Protein AF-A0A3A9JJL9-F1 (afdb_monomer_lite)

Sequence (93 aa):
MEMDNRQTGIRVTLQGADDVAVEAAAEELKQRLGSRFAVLTRRRRRDGSELVLTATLMASTTASVDAAATDLIDLIYAHQAREGREPPRRDAA

pLDDT: mean 76.42, std 17.79, range [40.25, 96.75]

Foldseek 3Di:
DPPPQPFDKDKDKFKDQDPVVSVVVLVVCCVVQPPQKDWDDWDQPPVNRMIMTIMIGGDGPVVVVVVVVVVVVVVVVVVVVVVVPDDPPPDDD

Radius of gyration: 21.89 Å; chains: 1; bounding box: 72×21×58 Å

Secondary structure (DSSP, 8-state):
-------EEEEEEEEES-HHHHHHHHHHHHHHHGGGEEEEEEEE-TTSS-EEEEEEEEE-HHHHHHHHHHHHHHHHHHHHHHHT---------

Structure (mmCIF, N/CA/C/O backbone):
data_AF-A0A3A9JJL9-F1
#
_entry.id   AF-A0A3A9JJL9-F1
#
loop_
_atom_site.group_PDB
_atom_site.id
_atom_site.type_symbol
_atom_site.label_atom_id
_atom_site.label_alt_id
_atom_site.label_comp_id
_atom_site.label_asym_id
_atom_site.label_entity_id
_atom_site.label_seq_id
_atom_site.pdbx_PDB_ins_code
_atom_site.Cartn_x
_atom_site.Cartn_y
_atom_site.Cartn_z
_atom_site.occupancy
_atom_site.B_iso_or_equiv
_atom_site.auth_seq_id
_atom_site.auth_comp_id
_atom_site.auth_asym_id
_atom_site.auth_atom_id
_atom_site.pdbx_PDB_model_num
ATOM 1 N N . MET A 1 1 ? -19.206 -8.286 30.581 1.00 40.25 1 MET A N 1
ATOM 2 C CA . MET A 1 1 ? -18.643 -9.061 29.458 1.00 40.25 1 MET A CA 1
ATOM 3 C C . MET A 1 1 ? -17.963 -8.068 28.543 1.00 40.25 1 MET A C 1
ATOM 5 O O . MET A 1 1 ? -18.620 -7.444 27.722 1.00 40.25 1 MET A O 1
ATOM 9 N N . GLU A 1 2 ? -16.681 -7.834 28.793 1.00 45.53 2 GLU A N 1
ATOM 10 C CA . GLU A 1 2 ? -15.830 -7.006 27.947 1.00 45.53 2 GLU A CA 1
ATOM 11 C C . GLU A 1 2 ? -15.541 -7.836 26.696 1.00 45.53 2 GLU A C 1
ATOM 13 O O . GLU A 1 2 ? -14.881 -8.871 26.770 1.00 45.53 2 GLU A O 1
ATOM 18 N N . MET A 1 3 ? -16.171 -7.492 25.574 1.00 45.94 3 MET A N 1
ATOM 19 C CA . MET A 1 3 ? -15.834 -8.123 24.306 1.00 45.94 3 MET A CA 1
ATOM 20 C C . MET A 1 3 ? -14.480 -7.563 23.894 1.00 45.94 3 MET A C 1
ATOM 22 O O . MET A 1 3 ? -14.414 -6.447 23.387 1.00 45.94 3 MET A O 1
ATOM 26 N N . ASP A 1 4 ? -13.419 -8.324 24.175 1.00 48.22 4 ASP A N 1
ATOM 27 C CA . ASP A 1 4 ? -12.064 -8.109 23.675 1.00 48.22 4 ASP A CA 1
ATOM 28 C C . ASP A 1 4 ? -12.133 -7.670 22.210 1.00 48.22 4 ASP A C 1
ATOM 30 O O . ASP A 1 4 ? -12.385 -8.466 21.298 1.00 48.22 4 ASP A O 1
ATOM 34 N N . ASN A 1 5 ? -11.946 -6.371 21.991 1.00 52.56 5 ASN A N 1
ATOM 35 C CA . ASN A 1 5 ? -11.842 -5.764 20.680 1.00 52.56 5 ASN A CA 1
ATOM 36 C C . ASN A 1 5 ? -10.494 -6.201 20.098 1.00 52.56 5 ASN A C 1
ATOM 38 O O . ASN A 1 5 ? -9.515 -5.461 20.151 1.00 52.56 5 ASN A O 1
ATOM 42 N N . ARG A 1 6 ? -10.420 -7.452 19.625 1.00 54.28 6 ARG A N 1
ATOM 43 C CA . ARG A 1 6 ? -9.219 -8.053 19.039 1.00 54.28 6 ARG A CA 1
ATOM 44 C C . ARG A 1 6 ? -8.886 -7.314 17.750 1.00 54.28 6 ARG A C 1
ATOM 46 O O . ARG A 1 6 ? -9.310 -7.702 16.663 1.00 54.28 6 ARG A O 1
ATOM 53 N N . GLN A 1 7 ? -8.139 -6.224 17.885 1.00 56.91 7 GLN A N 1
ATOM 54 C CA . GLN A 1 7 ? -7.540 -5.509 16.770 1.00 56.91 7 GLN A CA 1
ATOM 55 C C . GLN A 1 7 ? -6.625 -6.489 16.040 1.00 56.91 7 GLN A C 1
ATOM 57 O O . GLN A 1 7 ? -5.540 -6.825 16.512 1.00 56.91 7 GLN A O 1
ATOM 62 N N . THR A 1 8 ? -7.097 -7.001 14.908 1.00 66.62 8 THR A N 1
ATOM 63 C CA . THR A 1 8 ? -6.347 -7.969 14.113 1.00 66.62 8 THR A CA 1
ATOM 64 C C . THR A 1 8 ? -5.713 -7.193 12.966 1.00 66.62 8 THR A C 1
ATOM 66 O O . THR A 1 8 ? -6.411 -6.621 12.130 1.00 66.62 8 THR A O 1
ATOM 69 N N . GLY A 1 9 ? -4.384 -7.092 12.962 1.00 79.38 9 GLY A N 1
ATOM 70 C CA . GLY A 1 9 ? -3.651 -6.407 11.898 1.00 79.38 9 GLY A CA 1
ATOM 71 C C . GLY A 1 9 ? -3.575 -7.277 10.645 1.00 79.38 9 GLY A C 1
ATOM 72 O O . GLY A 1 9 ? -3.068 -8.397 10.700 1.00 79.38 9 GLY A O 1
ATOM 73 N N . ILE A 1 10 ? -4.053 -6.767 9.511 1.00 88.50 10 ILE A N 1
ATOM 74 C CA . ILE A 1 10 ? -3.918 -7.408 8.201 1.00 88.50 10 ILE A CA 1
ATOM 75 C C 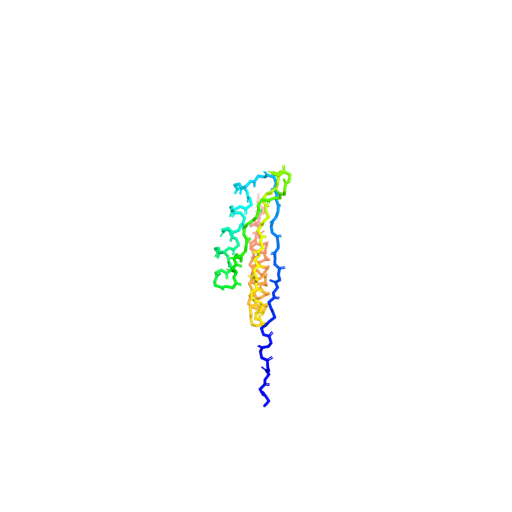. ILE A 1 10 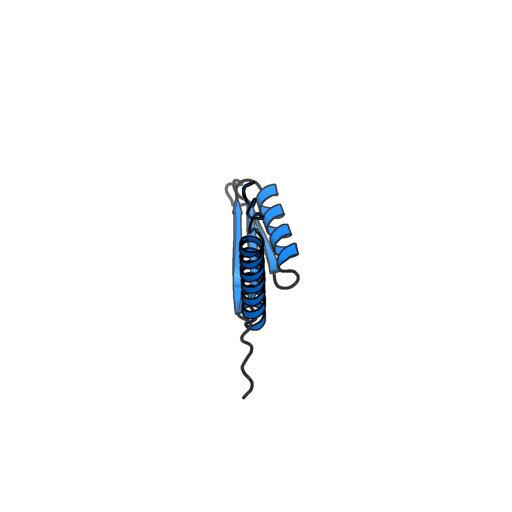? -2.625 -6.913 7.558 1.00 88.50 10 ILE A C 1
ATOM 77 O O . ILE A 1 10 ? -2.413 -5.712 7.401 1.00 88.50 10 ILE A O 1
ATOM 81 N N . ARG A 1 11 ? -1.759 -7.836 7.138 1.00 91.50 11 ARG A N 1
ATOM 82 C CA . ARG A 1 11 ? -0.565 -7.485 6.366 1.00 91.50 11 ARG A CA 1
ATOM 83 C C . ARG A 1 11 ? -0.924 -7.339 4.890 1.00 91.50 11 ARG A C 1
ATOM 85 O O . ARG A 1 11 ? -1.422 -8.278 4.281 1.00 91.50 11 ARG A O 1
ATOM 92 N N . VAL A 1 12 ? -0.606 -6.186 4.313 1.00 92.00 12 VAL A N 1
ATOM 93 C CA . VAL A 1 12 ? -0.820 -5.870 2.895 1.00 92.00 12 VAL A CA 1
ATOM 94 C C . VAL A 1 12 ? 0.536 -5.772 2.201 1.00 92.00 12 VAL A C 1
ATOM 96 O O . VAL A 1 12 ? 1.505 -5.275 2.779 1.00 92.00 12 VAL A O 1
ATOM 99 N N . THR A 1 13 ? 0.633 -6.271 0.971 1.00 95.75 13 THR A N 1
ATOM 100 C CA . THR A 1 13 ? 1.829 -6.124 0.131 1.00 95.75 13 THR A CA 1
ATOM 101 C C . THR A 1 13 ? 1.422 -5.564 -1.223 1.00 95.75 13 THR A C 1
ATOM 103 O O . THR A 1 13 ? 0.538 -6.120 -1.867 1.00 95.75 13 THR A O 1
ATOM 106 N N . LEU A 1 14 ? 2.062 -4.471 -1.635 1.00 95.56 14 LEU A N 1
ATOM 107 C CA . LEU A 1 14 ? 1.935 -3.894 -2.971 1.00 95.56 14 LEU A CA 1
ATOM 108 C C . LEU A 1 14 ? 3.240 -4.157 -3.709 1.00 95.56 14 LEU A C 1
ATOM 110 O O . LEU A 1 14 ? 4.314 -3.928 -3.149 1.00 95.56 14 LEU A O 1
ATOM 114 N N . GLN A 1 15 ? 3.150 -4.655 -4.935 1.00 95.75 15 GLN A N 1
ATOM 115 C CA . GLN A 1 15 ? 4.319 -4.959 -5.747 1.00 95.75 15 GLN A CA 1
ATOM 116 C C . GLN A 1 15 ? 4.057 -4.645 -7.214 1.00 95.75 15 GLN A C 1
ATOM 118 O O . GLN A 1 15 ? 2.944 -4.847 -7.700 1.00 95.75 15 GLN A O 1
ATOM 123 N N . GLY A 1 16 ? 5.083 -4.171 -7.907 1.00 95.50 16 GLY A N 1
ATOM 124 C CA . GLY A 1 16 ? 5.003 -3.879 -9.330 1.00 95.50 16 GLY A CA 1
ATOM 125 C C . GLY A 1 16 ? 6.318 -3.355 -9.889 1.00 95.50 16 GLY A C 1
ATOM 126 O O . GLY A 1 16 ? 7.184 -2.896 -9.143 1.00 95.50 16 GLY A O 1
ATOM 127 N N . ALA A 1 17 ? 6.454 -3.441 -11.213 1.00 94.44 17 ALA A N 1
ATOM 128 C CA . ALA A 1 17 ? 7.634 -2.966 -11.933 1.00 94.44 17 ALA A CA 1
ATOM 129 C C . ALA A 1 17 ? 7.677 -1.440 -12.110 1.00 94.44 17 ALA A C 1
ATOM 131 O O . ALA A 1 17 ? 8.748 -0.870 -12.308 1.00 94.44 17 ALA A O 1
ATOM 132 N N . ASP A 1 18 ? 6.518 -0.785 -12.026 1.00 95.25 18 ASP A N 1
ATOM 133 C CA . ASP A 1 18 ? 6.396 0.669 -12.041 1.00 95.25 18 ASP A CA 1
ATOM 134 C C . ASP A 1 18 ? 6.323 1.199 -10.603 1.00 95.25 18 ASP A C 1
ATOM 136 O O . ASP A 1 18 ? 5.296 1.095 -9.927 1.00 95.25 18 ASP A O 1
ATOM 140 N N . ASP A 1 19 ? 7.433 1.769 -10.136 1.00 94.31 19 ASP A N 1
ATOM 141 C CA . ASP A 1 19 ? 7.551 2.380 -8.813 1.00 94.31 19 ASP A CA 1
ATOM 142 C C . ASP A 1 19 ? 6.498 3.472 -8.567 1.00 94.31 19 ASP A C 1
ATOM 144 O O . ASP A 1 19 ? 5.967 3.578 -7.460 1.00 94.31 19 ASP A O 1
ATOM 148 N N . VAL A 1 20 ? 6.177 4.273 -9.588 1.00 95.19 20 VAL A N 1
ATOM 149 C CA . VAL A 1 20 ? 5.237 5.393 -9.465 1.00 95.19 20 VAL A CA 1
ATOM 150 C C . VAL A 1 20 ? 3.827 4.861 -9.262 1.00 95.19 20 VAL A C 1
ATOM 152 O O . VAL A 1 20 ? 3.116 5.342 -8.382 1.00 95.19 20 VAL A O 1
ATOM 155 N N . ALA A 1 21 ? 3.436 3.834 -10.018 1.00 96.06 21 ALA A N 1
ATOM 156 C CA . ALA A 1 21 ? 2.133 3.196 -9.857 1.00 96.06 21 ALA A CA 1
ATOM 157 C C . ALA A 1 21 ? 1.977 2.547 -8.470 1.00 96.06 21 ALA A C 1
ATOM 159 O O . ALA A 1 21 ? 0.922 2.656 -7.844 1.00 96.06 21 ALA A O 1
ATOM 160 N N . VAL A 1 22 ? 3.035 1.904 -7.964 1.00 96.25 22 VAL A N 1
ATOM 161 C CA . VAL A 1 22 ? 3.026 1.245 -6.648 1.00 96.25 22 VAL A CA 1
ATOM 162 C C . VAL A 1 22 ? 2.910 2.262 -5.504 1.00 96.25 22 VAL A C 1
ATOM 164 O O . VAL A 1 22 ? 2.123 2.049 -4.579 1.00 96.25 22 VAL A O 1
ATOM 167 N N . GLU A 1 23 ? 3.643 3.376 -5.559 1.00 95.94 23 GLU A N 1
ATOM 168 C CA . GLU A 1 23 ? 3.528 4.447 -4.556 1.00 95.94 23 GLU A CA 1
ATOM 169 C C . GLU A 1 23 ? 2.188 5.192 -4.663 1.00 95.94 23 GLU A C 1
ATOM 171 O O . GLU A 1 23 ? 1.570 5.482 -3.639 1.00 95.94 23 GLU A O 1
ATOM 176 N N . ALA A 1 24 ? 1.685 5.441 -5.878 1.00 96.75 24 ALA A N 1
ATOM 177 C CA . ALA A 1 24 ? 0.374 6.056 -6.081 1.00 96.75 24 ALA A CA 1
ATOM 178 C C . ALA A 1 24 ? -0.752 5.201 -5.479 1.00 96.75 24 ALA A C 1
ATOM 180 O O . ALA A 1 24 ? -1.605 5.725 -4.764 1.00 96.75 24 ALA A O 1
ATOM 181 N N . ALA A 1 25 ? -0.710 3.880 -5.681 1.00 95.38 25 ALA A N 1
ATOM 182 C CA . ALA A 1 25 ? -1.656 2.957 -5.062 1.00 95.38 25 ALA A CA 1
ATOM 183 C C . ALA A 1 25 ? -1.560 2.975 -3.526 1.00 95.38 25 ALA A C 1
ATOM 185 O O . ALA A 1 25 ? -2.577 2.930 -2.833 1.00 95.38 25 ALA A O 1
ATOM 186 N N . ALA A 1 26 ? -0.348 3.064 -2.968 1.00 95.31 26 ALA A N 1
ATOM 187 C CA . ALA A 1 26 ? -0.164 3.172 -1.522 1.00 95.31 26 ALA A CA 1
ATOM 188 C C . ALA A 1 26 ? -0.741 4.479 -0.957 1.00 95.31 26 ALA A C 1
ATOM 190 O O . ALA A 1 26 ? -1.361 4.462 0.109 1.00 95.31 26 ALA A O 1
ATOM 191 N N . GLU A 1 27 ? -0.563 5.598 -1.661 1.00 95.44 27 GLU A N 1
ATOM 192 C CA . GLU A 1 27 ? -1.115 6.891 -1.260 1.00 95.44 27 GLU A CA 1
ATOM 193 C C . GLU A 1 27 ? -2.643 6.908 -1.381 1.00 95.44 27 GLU A C 1
ATOM 195 O O . GLU A 1 27 ? -3.321 7.371 -0.468 1.00 95.44 27 GLU A O 1
ATOM 200 N N . GLU A 1 28 ? -3.209 6.314 -2.433 1.00 95.06 28 GLU A N 1
ATOM 201 C CA . GLU A 1 28 ? -4.659 6.146 -2.577 1.00 95.06 28 GLU A CA 1
ATOM 202 C C . GLU A 1 28 ? -5.248 5.322 -1.420 1.00 95.06 28 GLU A C 1
ATOM 204 O O . GLU A 1 28 ? -6.251 5.710 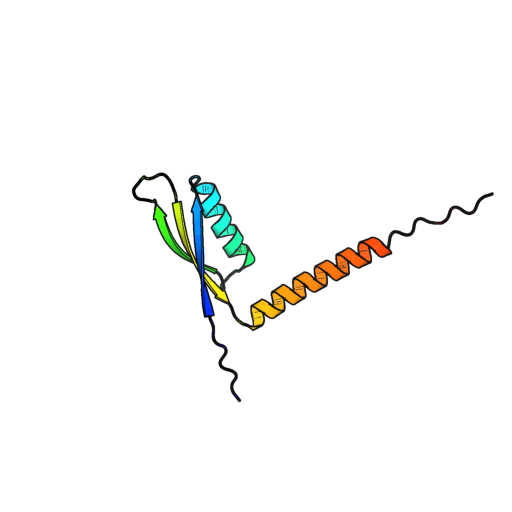-0.813 1.00 95.06 28 GLU A O 1
ATOM 209 N N . LEU A 1 29 ? -4.597 4.216 -1.043 1.00 92.69 29 LEU A N 1
ATOM 210 C CA . LEU A 1 29 ? -5.007 3.418 0.115 1.00 92.69 29 LEU A CA 1
ATOM 211 C C . LEU A 1 29 ? -4.911 4.213 1.417 1.00 92.69 29 LEU A C 1
ATOM 213 O O . LEU A 1 29 ? -5.805 4.124 2.257 1.00 92.69 29 LEU A O 1
ATOM 217 N N . LYS A 1 30 ? -3.866 5.022 1.586 1.00 89.94 30 LYS A N 1
ATOM 218 C CA . LYS A 1 30 ? -3.711 5.895 2.751 1.00 89.94 30 LYS A CA 1
ATOM 219 C C . LYS A 1 30 ? -4.789 6.979 2.805 1.00 89.94 30 LYS A C 1
ATOM 221 O O . LYS A 1 30 ? -5.308 7.246 3.884 1.00 89.94 30 LYS A O 1
ATOM 226 N N . GLN A 1 31 ? -5.167 7.566 1.671 1.00 88.56 31 GLN A N 1
ATOM 227 C CA . GLN A 1 31 ? -6.251 8.550 1.591 1.00 88.56 31 GLN A CA 1
ATOM 228 C C . GLN A 1 31 ? -7.606 7.933 1.953 1.00 88.56 31 GLN A C 1
ATOM 230 O O . GLN A 1 31 ? -8.378 8.542 2.688 1.00 88.56 31 GLN A O 1
ATOM 235 N N . ARG A 1 32 ? -7.879 6.707 1.488 1.00 89.00 32 ARG A N 1
ATOM 236 C CA . ARG A 1 32 ? -9.145 6.003 1.752 1.00 89.00 32 ARG A CA 1
ATOM 237 C C . ARG A 1 32 ? -9.253 5.453 3.170 1.00 89.00 32 ARG A C 1
ATOM 239 O O . ARG A 1 32 ? -10.325 5.478 3.764 1.00 89.00 32 ARG A O 1
ATOM 246 N N . LEU A 1 33 ? -8.159 4.914 3.703 1.00 87.12 33 LEU A N 1
ATOM 247 C CA . LEU A 1 33 ? -8.154 4.162 4.963 1.00 87.12 33 LEU A CA 1
ATOM 248 C C . LEU A 1 33 ? -7.624 4.989 6.143 1.00 87.12 33 LEU A C 1
ATOM 250 O O . LEU A 1 33 ? -7.773 4.588 7.301 1.00 87.12 33 LEU A O 1
ATOM 254 N N . GLY A 1 34 ? -7.013 6.141 5.866 1.00 87.62 34 GLY A N 1
ATOM 255 C CA . GLY A 1 34 ? -6.496 7.066 6.864 1.00 87.62 34 GLY A CA 1
ATOM 256 C C . GLY A 1 34 ? -5.518 6.392 7.823 1.00 87.62 34 GLY A C 1
ATOM 257 O O . GLY A 1 34 ? -4.630 5.639 7.425 1.00 87.62 34 GLY A O 1
ATOM 258 N N . SER A 1 35 ? -5.715 6.628 9.121 1.00 85.25 35 SER A N 1
ATOM 259 C CA . SER A 1 35 ? -4.876 6.087 10.199 1.00 85.25 35 SER A CA 1
ATOM 260 C C . SER A 1 35 ? -4.917 4.562 10.337 1.00 85.25 35 SER A C 1
ATOM 262 O O . SER A 1 35 ? -4.120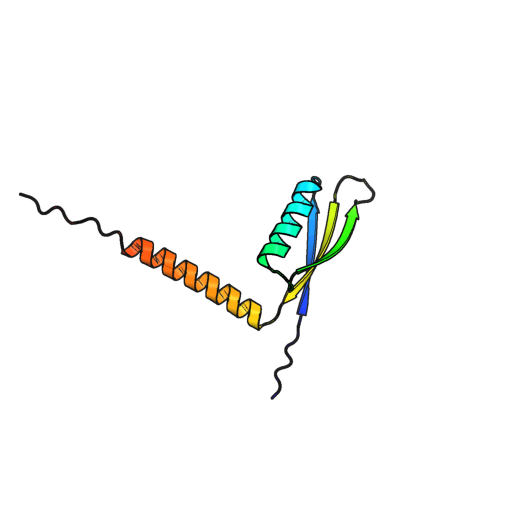 3.998 11.086 1.00 85.25 35 SER A O 1
ATOM 264 N N . ARG A 1 36 ? -5.822 3.875 9.626 1.00 87.56 36 ARG A N 1
ATOM 265 C CA . ARG A 1 36 ? -5.906 2.411 9.643 1.00 87.56 36 ARG A CA 1
ATOM 266 C C . ARG A 1 36 ? -4.844 1.765 8.762 1.00 87.56 36 ARG A C 1
ATOM 268 O O . ARG A 1 36 ? -4.542 0.600 8.985 1.00 87.56 36 ARG A O 1
ATOM 275 N N . PHE A 1 37 ? -4.275 2.484 7.795 1.00 90.69 37 PHE A N 1
ATOM 276 C CA . PHE A 1 37 ? -3.275 1.958 6.870 1.00 90.69 37 PHE A CA 1
ATOM 277 C C . PHE A 1 37 ? -1.908 2.604 7.103 1.00 90.69 37 PHE A C 1
ATOM 279 O O . PHE A 1 37 ? -1.776 3.827 7.111 1.00 90.69 37 PHE A O 1
ATOM 286 N N . ALA A 1 38 ? -0.869 1.782 7.252 1.00 91.44 38 ALA A N 1
ATOM 287 C CA . ALA A 1 38 ? 0.497 2.263 7.433 1.00 91.44 38 ALA A CA 1
ATOM 288 C C . ALA A 1 38 ? 1.504 1.415 6.652 1.00 91.44 38 ALA A C 1
ATOM 290 O O . ALA A 1 38 ? 1.614 0.207 6.861 1.00 91.44 38 ALA A O 1
ATOM 291 N N . VAL A 1 39 ? 2.286 2.062 5.783 1.00 93.50 39 VAL A N 1
ATOM 292 C CA . VAL A 1 39 ? 3.426 1.437 5.099 1.00 93.50 39 VAL A CA 1
ATOM 293 C C . VAL A 1 39 ? 4.572 1.267 6.095 1.00 93.50 39 VAL A C 1
ATOM 295 O O . VAL A 1 39 ? 5.021 2.235 6.703 1.00 93.50 39 VAL A O 1
ATOM 298 N N . LEU A 1 40 ? 5.052 0.034 6.246 1.00 93.25 40 LEU A N 1
ATOM 299 C CA . LEU A 1 40 ? 6.106 -0.347 7.186 1.00 93.25 40 LEU A CA 1
ATOM 300 C C . LEU A 1 40 ? 7.478 -0.406 6.518 1.00 93.25 40 LEU A C 1
ATOM 302 O O . LEU A 1 40 ? 8.465 0.069 7.070 1.00 93.25 40 LEU A O 1
ATOM 306 N N . THR A 1 41 ? 7.560 -1.020 5.335 1.00 94.25 41 THR A N 1
ATOM 307 C CA . THR A 1 41 ? 8.834 -1.167 4.621 1.00 94.25 41 THR A CA 1
ATOM 308 C C . THR A 1 41 ? 8.667 -0.924 3.140 1.00 94.25 41 THR A C 1
ATOM 310 O O . THR A 1 41 ? 7.719 -1.438 2.546 1.00 94.25 41 THR A O 1
ATOM 313 N N . ARG A 1 42 ? 9.646 -0.235 2.554 1.00 95.94 42 ARG A N 1
ATOM 314 C CA . ARG A 1 42 ? 9.796 -0.055 1.110 1.00 95.94 42 ARG A CA 1
ATOM 315 C C . ARG A 1 42 ? 11.081 -0.727 0.666 1.00 95.94 42 ARG A C 1
ATOM 317 O O . ARG A 1 42 ? 12.123 -0.498 1.278 1.00 95.94 42 ARG A O 1
ATOM 324 N N . ARG A 1 43 ? 11.009 -1.607 -0.326 1.00 94.38 43 ARG A N 1
ATOM 325 C CA . ARG A 1 43 ? 12.166 -2.390 -0.768 1.00 94.38 43 ARG A CA 1
ATOM 326 C C . ARG A 1 43 ? 12.108 -2.556 -2.267 1.00 94.38 43 ARG A C 1
ATOM 328 O O . ARG A 1 43 ? 11.069 -2.934 -2.791 1.00 94.38 43 ARG A O 1
ATOM 335 N N . ARG A 1 44 ? 13.237 -2.368 -2.934 1.00 92.00 44 ARG A N 1
ATOM 336 C CA . ARG A 1 44 ? 13.395 -2.834 -4.306 1.00 92.00 44 ARG A CA 1
ATOM 337 C C . ARG A 1 44 ? 13.852 -4.290 -4.277 1.00 92.00 44 ARG A C 1
ATOM 339 O O . ARG A 1 44 ? 14.667 -4.652 -3.420 1.00 92.00 44 ARG A O 1
ATOM 346 N N . ARG A 1 45 ? 13.305 -5.150 -5.141 1.00 89.31 45 ARG A N 1
ATOM 347 C CA . ARG A 1 45 ? 13.810 -6.526 -5.267 1.00 89.31 45 ARG A CA 1
ATOM 348 C C . ARG A 1 45 ? 15.289 -6.514 -5.667 1.00 89.31 45 ARG A C 1
ATOM 350 O O . ARG A 1 45 ? 15.792 -5.542 -6.224 1.00 89.31 45 ARG A O 1
ATOM 357 N N . ARG A 1 46 ? 15.996 -7.614 -5.374 1.00 85.75 46 ARG A N 1
ATOM 358 C CA . ARG A 1 46 ? 17.439 -7.749 -5.663 1.00 85.75 46 ARG A CA 1
ATOM 359 C C . ARG A 1 46 ? 17.780 -7.650 -7.148 1.00 85.75 46 ARG A C 1
ATOM 361 O O . ARG A 1 46 ? 18.888 -7.253 -7.474 1.00 85.75 46 ARG A O 1
ATOM 368 N N . ASP A 1 47 ? 16.851 -8.034 -8.011 1.00 87.12 47 ASP A N 1
ATOM 369 C CA . ASP A 1 47 ? 16.947 -7.905 -9.468 1.00 87.12 47 ASP A CA 1
ATOM 370 C C . ASP A 1 47 ? 16.698 -6.466 -9.959 1.00 87.12 47 ASP A C 1
ATOM 372 O O . ASP A 1 47 ? 16.889 -6.178 -11.135 1.00 87.12 47 ASP A O 1
ATOM 376 N N . GLY A 1 48 ? 16.285 -5.552 -9.074 1.00 83.31 48 GLY A N 1
ATOM 377 C CA . GLY A 1 48 ? 15.955 -4.173 -9.413 1.00 83.31 48 GLY A CA 1
ATOM 378 C C . GLY A 1 48 ? 14.613 -4.007 -10.129 1.00 83.31 48 GLY A C 1
ATOM 379 O O . GLY A 1 48 ? 14.204 -2.869 -10.361 1.00 83.31 48 GLY A O 1
ATOM 380 N N . SER A 1 49 ? 13.913 -5.094 -10.464 1.00 89.31 49 SER A N 1
ATOM 381 C CA . SER A 1 49 ? 12.795 -5.041 -11.407 1.00 89.31 49 SER A CA 1
ATOM 382 C C . SER A 1 49 ? 11.480 -4.618 -10.775 1.00 89.31 49 SER A C 1
ATOM 384 O O . SER A 1 49 ? 10.595 -4.196 -11.504 1.00 89.31 49 SER A O 1
ATOM 386 N N . GLU A 1 50 ? 11.338 -4.723 -9.452 1.00 93.62 50 GLU A N 1
ATOM 387 C CA . GLU A 1 50 ? 10.075 -4.442 -8.764 1.00 93.62 50 GLU A CA 1
ATOM 388 C C . GLU A 1 50 ? 10.272 -3.664 -7.463 1.00 93.62 50 GLU A C 1
ATOM 390 O O . GLU A 1 50 ? 11.147 -3.985 -6.646 1.00 93.62 50 GLU A O 1
ATOM 395 N N . LEU A 1 51 ? 9.399 -2.680 -7.241 1.00 95.44 51 LEU A N 1
ATOM 396 C CA . LEU A 1 51 ? 9.190 -2.067 -5.937 1.00 95.44 51 LEU A CA 1
ATOM 397 C C . LEU A 1 51 ? 8.196 -2.915 -5.145 1.00 95.44 51 LEU A C 1
ATOM 399 O O . LEU A 1 51 ? 7.130 -3.266 -5.642 1.00 95.44 51 LEU A O 1
ATOM 403 N N . VAL A 1 52 ? 8.540 -3.221 -3.897 1.00 96.25 52 VAL A N 1
ATOM 404 C CA . VAL A 1 52 ? 7.704 -3.959 -2.953 1.00 96.25 52 VAL A CA 1
ATOM 405 C C . VAL A 1 52 ? 7.490 -3.110 -1.704 1.00 96.25 52 VAL A C 1
ATOM 407 O O . VAL A 1 52 ? 8.426 -2.820 -0.949 1.00 96.25 52 VAL A O 1
ATOM 410 N N . LEU A 1 53 ? 6.236 -2.749 -1.456 1.00 96.75 53 LEU 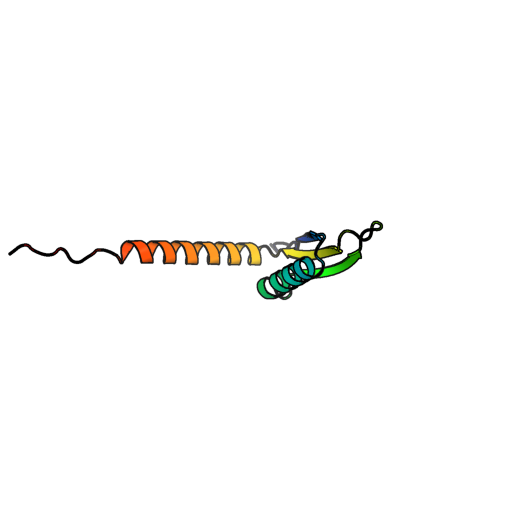A N 1
ATOM 411 C CA . LEU A 1 53 ? 5.791 -2.073 -0.245 1.00 96.75 53 LEU A CA 1
ATOM 412 C C . LEU A 1 53 ? 5.081 -3.081 0.655 1.00 96.75 53 LEU A C 1
ATOM 414 O O . LEU A 1 53 ? 4.172 -3.787 0.229 1.00 96.75 53 LEU A O 1
ATOM 418 N N . THR A 1 54 ? 5.478 -3.150 1.922 1.00 95.50 54 THR A N 1
ATOM 419 C CA . THR A 1 54 ? 4.734 -3.886 2.954 1.00 95.50 54 THR A CA 1
ATOM 420 C C . THR A 1 54 ? 4.039 -2.884 3.855 1.00 95.50 54 THR A C 1
ATOM 422 O O . THR A 1 54 ? 4.696 -1.992 4.390 1.00 95.50 54 THR A O 1
ATOM 425 N N . ALA A 1 55 ? 2.744 -3.070 4.067 1.00 93.00 55 ALA A N 1
ATOM 426 C CA . ALA A 1 55 ? 1.917 -2.244 4.927 1.00 93.00 55 ALA A CA 1
ATOM 427 C C . ALA A 1 55 ? 1.135 -3.098 5.933 1.00 93.00 55 ALA A C 1
ATOM 429 O O . ALA A 1 55 ? 1.007 -4.317 5.783 1.00 93.00 55 ALA A O 1
ATOM 430 N N . THR A 1 56 ? 0.615 -2.446 6.965 1.00 92.06 56 THR A N 1
ATOM 431 C CA . THR A 1 56 ? -0.377 -3.007 7.881 1.00 92.06 56 THR A CA 1
ATOM 432 C C . THR A 1 56 ? -1.687 -2.244 7.738 1.00 92.06 56 THR A C 1
ATOM 434 O O . THR A 1 56 ? -1.684 -1.022 7.579 1.00 92.06 56 THR A O 1
ATOM 437 N N . LEU A 1 57 ? -2.794 -2.975 7.786 1.00 89.44 57 LEU A N 1
ATOM 438 C CA . LEU A 1 57 ? -4.149 -2.458 7.847 1.00 89.44 57 LEU A CA 1
ATOM 439 C C . LEU A 1 57 ? -4.776 -2.899 9.169 1.00 89.44 57 LEU A C 1
ATOM 441 O O . LEU A 1 57 ? -4.938 -4.090 9.432 1.00 89.44 57 LEU A O 1
ATOM 445 N N . MET A 1 58 ? -5.143 -1.935 10.002 1.00 85.56 58 MET A N 1
ATOM 446 C CA . MET A 1 58 ? -5.852 -2.174 11.250 1.00 85.56 58 MET A CA 1
ATOM 447 C C . MET A 1 58 ? -7.320 -2.475 10.948 1.00 85.56 58 MET A C 1
ATOM 449 O O . MET A 1 58 ? -8.093 -1.566 10.639 1.00 85.56 58 MET A O 1
ATOM 453 N N . ALA A 1 59 ? -7.714 -3.743 11.060 1.00 70.06 59 ALA A N 1
ATOM 454 C CA . ALA A 1 59 ? -9.118 -4.122 11.040 1.00 70.06 59 ALA A CA 1
ATOM 455 C C . ALA A 1 59 ? -9.673 -4.033 12.469 1.00 70.06 59 ALA A C 1
ATOM 457 O O . ALA A 1 59 ? -9.341 -4.848 13.333 1.00 70.06 59 ALA A O 1
ATOM 458 N N . SER A 1 60 ? -10.503 -3.021 12.737 1.00 60.56 60 SER A N 1
ATOM 459 C CA . SER A 1 60 ? -11.433 -3.071 13.867 1.00 60.56 60 SER A CA 1
ATOM 460 C C . SER A 1 60 ? -12.743 -3.692 13.391 1.00 60.56 60 SER A C 1
ATOM 462 O O . SER A 1 60 ? -13.209 -3.397 12.291 1.00 60.56 60 SER A O 1
ATOM 464 N N . THR A 1 61 ? -13.370 -4.524 14.221 1.00 54.91 61 THR A N 1
ATOM 465 C CA . THR A 1 61 ? -14.692 -5.111 13.935 1.00 54.91 61 THR A CA 1
ATOM 466 C C . THR A 1 61 ? -15.745 -4.041 13.630 1.00 54.91 61 THR A C 1
ATOM 468 O O . THR A 1 61 ? -16.622 -4.259 12.804 1.00 54.91 61 THR A O 1
ATOM 471 N N . THR A 1 62 ? -15.613 -2.845 14.210 1.00 53.25 62 THR A N 1
ATOM 472 C CA . THR A 1 62 ? -16.450 -1.672 13.907 1.00 53.25 62 THR A CA 1
ATOM 473 C C . THR A 1 62 ? -16.209 -1.066 12.521 1.00 53.25 62 THR A C 1
ATOM 475 O O . THR A 1 62 ? -17.152 -0.576 11.912 1.00 53.25 62 THR A O 1
ATOM 478 N N . ALA A 1 63 ? -14.986 -1.120 11.984 1.00 52.28 63 ALA A N 1
ATOM 479 C CA . ALA A 1 63 ? -14.683 -0.611 10.644 1.00 52.28 63 ALA A CA 1
ATOM 480 C C . ALA A 1 63 ? -15.269 -1.507 9.542 1.00 52.28 63 ALA A C 1
ATOM 482 O O . ALA A 1 63 ? -15.694 -1.008 8.505 1.00 52.28 63 ALA A O 1
ATOM 483 N N . SER A 1 64 ? -15.328 -2.820 9.780 1.00 50.69 64 SER A N 1
ATOM 484 C CA . SER A 1 64 ? -15.992 -3.769 8.879 1.00 50.69 64 SER A CA 1
ATOM 485 C C . SER A 1 64 ? -17.505 -3.537 8.801 1.00 50.69 64 SER A C 1
ATOM 487 O O . SER A 1 64 ? -18.091 -3.717 7.739 1.00 50.69 64 SER A O 1
ATOM 489 N N . VAL A 1 65 ? -18.130 -3.102 9.903 1.00 52.19 65 VAL A N 1
ATOM 490 C CA . VAL A 1 65 ? -19.560 -2.746 9.941 1.00 52.19 65 VAL A CA 1
ATOM 491 C C . VAL A 1 65 ? -19.830 -1.445 9.177 1.00 52.19 65 VAL A C 1
ATOM 493 O O . VAL A 1 65 ? -20.812 -1.365 8.448 1.00 52.19 65 VAL A O 1
ATOM 496 N N . ASP A 1 66 ? -18.946 -0.454 9.291 1.00 53.34 66 ASP A N 1
ATOM 497 C CA . ASP A 1 66 ? -19.082 0.852 8.629 1.00 53.34 66 ASP A CA 1
ATOM 498 C C . ASP A 1 66 ? -18.938 0.767 7.095 1.00 53.34 66 ASP A C 1
ATOM 500 O O . ASP A 1 66 ? -19.727 1.352 6.350 1.00 53.34 66 ASP A O 1
ATOM 504 N N . ALA A 1 67 ? -17.992 -0.045 6.608 1.00 52.31 67 ALA A N 1
ATOM 505 C CA . ALA A 1 67 ? -17.837 -0.309 5.176 1.00 52.31 67 ALA A CA 1
ATOM 506 C C . ALA A 1 67 ? -19.062 -1.038 4.593 1.00 52.31 67 ALA A C 1
ATOM 508 O O . ALA A 1 67 ? -19.601 -0.615 3.575 1.00 52.31 67 ALA A O 1
ATOM 509 N N . ALA A 1 68 ? -19.570 -2.065 5.287 1.00 54.84 68 ALA A N 1
ATOM 510 C CA . ALA A 1 68 ? -20.784 -2.770 4.869 1.00 54.84 68 ALA A CA 1
ATOM 511 C C . ALA A 1 68 ? -22.030 -1.865 4.890 1.00 54.84 68 ALA A C 1
ATOM 513 O O . ALA A 1 68 ? -22.915 -2.008 4.047 1.00 54.84 68 ALA A O 1
ATOM 514 N N . ALA A 1 69 ? -22.104 -0.922 5.833 1.00 54.62 69 ALA A N 1
ATOM 515 C CA . ALA A 1 69 ? -23.173 0.070 5.876 1.00 54.62 69 ALA A CA 1
ATOM 516 C C . ALA A 1 69 ? -23.082 1.062 4.704 1.00 54.62 69 ALA A C 1
ATOM 518 O O . ALA A 1 69 ? -24.110 1.407 4.126 1.00 54.62 69 ALA A O 1
ATOM 519 N N . THR A 1 70 ? -21.871 1.474 4.318 1.00 57.06 70 THR A N 1
ATOM 520 C CA . THR A 1 70 ? -21.649 2.353 3.158 1.00 57.06 70 THR A CA 1
ATOM 521 C C . THR A 1 70 ? -22.041 1.658 1.852 1.00 57.06 70 THR A C 1
ATOM 523 O O . THR A 1 70 ? -22.831 2.210 1.090 1.00 57.06 70 THR A O 1
ATOM 526 N N . ASP A 1 71 ? -21.606 0.410 1.649 1.00 65.31 71 ASP A N 1
ATOM 527 C CA . ASP A 1 71 ? -21.981 -0.390 0.473 1.00 65.31 71 ASP A CA 1
ATOM 528 C C . ASP A 1 71 ? -23.508 -0.586 0.373 1.00 65.31 71 ASP A C 1
ATOM 530 O O . ASP A 1 71 ? -24.085 -0.559 -0.718 1.00 65.31 71 ASP A O 1
ATOM 534 N N . LEU A 1 72 ? -24.193 -0.750 1.513 1.00 60.53 72 LEU A N 1
ATOM 535 C CA . LEU A 1 72 ? -25.653 -0.850 1.566 1.00 60.53 72 LEU A CA 1
ATOM 536 C C . LEU A 1 72 ? -26.333 0.469 1.163 1.00 60.53 72 LEU A C 1
ATOM 538 O O . LEU A 1 72 ? -27.320 0.450 0.427 1.00 60.53 72 LEU A O 1
ATOM 542 N N . ILE A 1 73 ? -25.823 1.609 1.637 1.00 65.12 73 ILE A N 1
ATOM 543 C CA . ILE A 1 73 ? -26.366 2.933 1.306 1.00 65.12 73 ILE A CA 1
ATOM 544 C C . ILE A 1 73 ? -26.212 3.209 -0.194 1.00 65.12 73 ILE A C 1
ATOM 546 O O . ILE A 1 73 ? -27.189 3.608 -0.834 1.00 65.12 73 ILE A O 1
ATOM 550 N N . ASP A 1 74 ? -25.045 2.921 -0.773 1.00 63.19 74 ASP A N 1
ATOM 551 C CA . ASP A 1 74 ? -24.800 3.074 -2.212 1.00 63.19 74 ASP A CA 1
ATOM 552 C C . ASP A 1 74 ? -25.726 2.178 -3.047 1.00 63.19 74 ASP A C 1
ATOM 554 O O . ASP A 1 74 ? -26.285 2.617 -4.058 1.00 63.19 74 ASP A O 1
ATOM 558 N N . LEU A 1 75 ? -25.971 0.941 -2.601 1.00 68.62 75 LEU A N 1
ATOM 559 C CA . LEU A 1 75 ? -26.901 0.023 -3.259 1.00 68.62 75 LEU A CA 1
ATOM 560 C C . LEU A 1 75 ? -28.349 0.538 -3.231 1.00 68.62 75 LEU A C 1
ATOM 562 O O . LEU A 1 75 ? -29.042 0.479 -4.249 1.00 68.62 75 LEU A O 1
ATOM 566 N N . ILE A 1 76 ? -28.807 1.060 -2.089 1.00 69.94 76 ILE A N 1
ATOM 567 C CA . ILE A 1 76 ? -30.157 1.625 -1.941 1.00 69.94 76 ILE A CA 1
ATOM 568 C C . ILE A 1 76 ? -30.318 2.858 -2.835 1.00 69.94 76 ILE A C 1
ATOM 570 O O . ILE A 1 76 ? -31.332 2.998 -3.523 1.00 69.94 76 ILE A O 1
ATOM 574 N N . TYR A 1 77 ? -29.311 3.730 -2.886 1.00 62.91 77 TYR A N 1
ATOM 575 C CA . TYR A 1 77 ? -29.354 4.929 -3.720 1.00 62.91 77 TYR A CA 1
ATOM 576 C C . TYR A 1 77 ? -29.352 4.583 -5.217 1.00 62.91 77 TYR A C 1
ATOM 578 O O . TYR A 1 77 ? -30.141 5.126 -5.995 1.00 62.91 77 TYR A O 1
ATOM 586 N N . ALA A 1 78 ? -28.529 3.612 -5.624 1.00 70.31 78 ALA A N 1
ATOM 587 C CA . ALA A 1 78 ? -28.504 3.099 -6.991 1.00 70.31 78 ALA A CA 1
ATOM 588 C C . ALA A 1 78 ? -29.822 2.412 -7.395 1.00 70.31 78 ALA A C 1
ATOM 590 O O . ALA A 1 78 ? -30.168 2.398 -8.580 1.00 70.31 78 ALA A O 1
ATOM 591 N N . HIS A 1 79 ? -30.563 1.847 -6.437 1.00 66.94 79 HIS A N 1
ATOM 592 C CA . HIS A 1 79 ? -31.886 1.271 -6.669 1.00 66.94 79 HIS A CA 1
ATOM 593 C C . HIS A 1 79 ? -32.956 2.358 -6.860 1.00 66.94 79 HIS A C 1
ATOM 595 O O . HIS A 1 79 ? -33.667 2.337 -7.863 1.00 66.94 79 HIS A O 1
ATOM 601 N N . GLN A 1 80 ? -33.001 3.377 -5.996 1.00 64.62 80 GLN A N 1
ATOM 602 C CA . GLN A 1 80 ? -33.972 4.476 -6.125 1.00 64.62 80 GLN A CA 1
ATOM 603 C C . GLN A 1 80 ? -33.783 5.304 -7.405 1.00 64.62 80 GLN A C 1
ATOM 605 O O . GLN A 1 80 ? -34.757 5.719 -8.033 1.00 64.62 80 GLN A O 1
ATOM 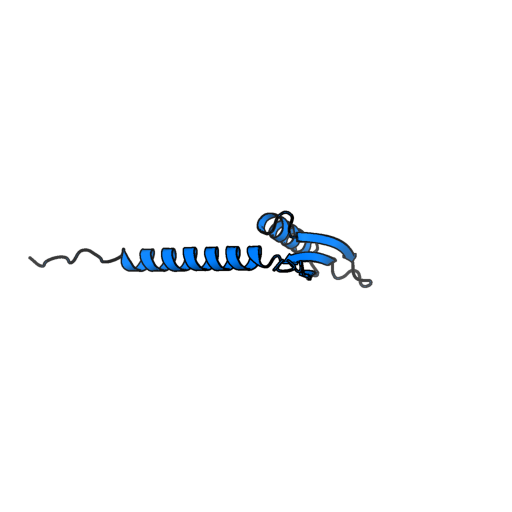610 N N . ALA A 1 81 ? -32.540 5.486 -7.858 1.00 60.97 81 ALA A N 1
ATOM 611 C CA . ALA A 1 81 ? -32.253 6.151 -9.131 1.00 60.97 81 ALA A CA 1
ATOM 612 C C . ALA A 1 81 ? -32.828 5.404 -10.354 1.00 60.97 81 ALA A C 1
ATOM 614 O O . ALA A 1 81 ? -33.025 6.003 -11.414 1.00 60.97 81 ALA A O 1
ATOM 615 N N . ARG A 1 82 ? -33.098 4.097 -10.226 1.00 59.38 82 ARG A N 1
ATOM 616 C CA . ARG A 1 82 ? -33.731 3.279 -11.270 1.00 59.38 82 ARG A CA 1
ATOM 617 C C . ARG A 1 82 ? -35.254 3.335 -11.209 1.00 59.38 82 ARG A C 1
ATOM 619 O O . ARG A 1 82 ? -35.884 3.307 -12.261 1.00 59.38 82 ARG A O 1
ATOM 626 N N . GLU A 1 83 ? -35.826 3.452 -10.015 1.00 59.81 83 GLU A N 1
ATOM 627 C CA . GLU A 1 83 ? -37.278 3.522 -9.809 1.00 59.81 83 GLU A CA 1
ATOM 628 C C . GLU A 1 83 ? -37.858 4.915 -10.105 1.00 59.81 83 GLU A C 1
ATOM 630 O O . GLU A 1 83 ? -38.982 5.025 -10.581 1.00 59.81 83 GLU A O 1
ATOM 635 N N . GLY A 1 84 ? -37.075 5.988 -9.948 1.00 58.56 84 GLY A N 1
ATOM 636 C CA . GLY A 1 84 ? -37.488 7.359 -10.290 1.00 58.56 84 GLY A CA 1
ATOM 637 C C . GLY A 1 84 ? -37.555 7.678 -11.793 1.00 58.56 84 GLY A C 1
ATOM 638 O O . GLY A 1 84 ? -37.761 8.832 -12.164 1.00 58.56 84 GLY A O 1
ATOM 639 N N . ARG A 1 85 ? -37.351 6.690 -12.675 1.00 53.03 85 ARG A N 1
ATOM 640 C CA . ARG A 1 85 ? -37.321 6.866 -14.135 1.00 53.03 85 ARG A CA 1
ATOM 641 C C . ARG A 1 85 ? -38.550 6.242 -14.802 1.00 53.03 85 ARG A C 1
ATOM 643 O O . ARG A 1 85 ? -38.411 5.506 -15.775 1.00 53.03 85 ARG A O 1
ATOM 650 N N . GLU A 1 86 ? -39.750 6.536 -14.305 1.00 55.59 86 GLU A N 1
ATOM 651 C CA . GLU A 1 86 ? -40.979 6.292 -15.069 1.00 55.59 86 GLU A CA 1
ATOM 652 C C . GLU A 1 86 ? -41.174 7.461 -16.059 1.00 55.59 86 GLU A C 1
ATOM 654 O O . GLU A 1 86 ? -41.380 8.599 -15.630 1.00 55.59 86 GLU A O 1
ATOM 659 N N . PRO A 1 87 ? -41.037 7.253 -17.385 1.00 62.09 87 PRO A N 1
ATOM 660 C CA . PRO A 1 87 ? -41.316 8.310 -18.349 1.00 62.09 87 PRO A CA 1
ATOM 661 C C . PRO A 1 87 ? -42.817 8.638 -18.320 1.00 62.09 87 PRO A C 1
ATOM 663 O O . PRO A 1 87 ? -43.632 7.719 -18.205 1.00 62.09 87 PRO A O 1
ATOM 666 N N . PRO A 1 88 ? -43.213 9.919 -18.458 1.00 58.62 88 PRO A N 1
ATOM 667 C CA . PRO A 1 88 ? -44.622 10.277 -18.479 1.00 58.62 88 PRO A CA 1
ATOM 668 C C . PRO A 1 88 ? -45.308 9.528 -19.623 1.00 58.62 88 PRO A C 1
ATOM 670 O O . PRO A 1 88 ? -44.888 9.630 -20.782 1.00 58.62 88 PRO A O 1
ATOM 673 N N . ARG A 1 89 ? -46.353 8.757 -19.295 1.00 63.94 89 ARG A N 1
ATOM 674 C CA . ARG A 1 89 ? -47.236 8.162 -20.298 1.00 63.94 89 ARG A CA 1
ATOM 675 C C . ARG A 1 89 ? -47.794 9.310 -21.126 1.00 63.94 89 ARG A C 1
ATOM 677 O O . ARG A 1 89 ? -48.548 10.138 -20.626 1.00 63.94 89 ARG A O 1
ATOM 684 N N . ARG A 1 90 ? -47.354 9.401 -22.381 1.00 61.03 90 ARG A N 1
ATOM 685 C CA . ARG A 1 90 ? -48.009 10.250 -23.370 1.00 61.03 90 ARG A CA 1
ATOM 686 C C . ARG A 1 90 ? -49.382 9.643 -23.606 1.00 61.03 90 ARG A C 1
ATOM 688 O O . ARG A 1 90 ? -49.490 8.655 -24.330 1.00 61.03 90 ARG A O 1
ATOM 695 N N . ASP A 1 91 ? -50.391 10.211 -22.958 1.00 60.53 91 ASP A N 1
ATOM 696 C CA . ASP A 1 91 ? -51.772 9.981 -23.345 1.00 60.53 91 ASP A CA 1
ATOM 697 C C . ASP A 1 91 ? -51.933 10.411 -24.803 1.00 60.53 91 ASP A C 1
ATOM 699 O O . ASP A 1 91 ? -51.541 11.508 -25.214 1.00 60.53 91 ASP A O 1
ATOM 703 N N . ALA A 1 92 ? -52.421 9.458 -25.586 1.00 57.44 92 ALA A N 1
ATOM 704 C CA . ALA A 1 92 ? -52.748 9.614 -26.984 1.00 57.44 92 ALA A CA 1
ATOM 705 C C . ALA A 1 92 ? -53.919 10.592 -27.134 1.00 57.44 92 ALA A C 1
ATOM 707 O O . ALA A 1 92 ? -54.943 10.444 -26.464 1.00 57.44 92 ALA A O 1
ATOM 708 N N . ALA A 1 93 ? -53.762 11.550 -28.043 1.00 56.84 93 ALA A N 1
ATOM 709 C CA . ALA A 1 93 ? -54.841 12.322 -28.644 1.00 56.84 93 ALA A CA 1
ATOM 710 C C . ALA A 1 93 ? -54.646 12.306 -30.162 1.00 56.84 93 ALA A C 1
ATOM 712 O O . ALA A 1 93 ? -53.476 12.447 -30.594 1.00 56.84 93 ALA A O 1
#

Organism: NCBI:txid2478470